Protein AF-X1DCV1-F1 (afdb_monomer_lite)

pLDDT: mean 82.59, std 10.34, range [45.69, 96.56]

Sequence (58 aa):
MAWKGIKHTDVGNELDKTEFHSEELHELDNGTELPETANDGDFFYKTNEHKLYIYVSE

Foldseek 3Di:
DDDADWAADDPPDDDDPCSVPDCVRTPAAEDCDDDPDDDQRHWYQNPVVRDIDGDHDD

Secondary structure (DSSP, 8-state):
----S-EE----S---HHHHT-TTTEE--EESS--S---TT-EEEETTTTEEEE----

Radius of gyration: 13.25 Å; chains: 1; bounding box: 25×16×37 Å

Structure (mmCIF, N/CA/C/O backbone):
data_AF-X1DCV1-F1
#
_entry.id   AF-X1DCV1-F1
#
loop_
_atom_site.group_PDB
_atom_site.id
_atom_site.type_symbol
_atom_site.label_atom_id
_atom_site.label_alt_id
_atom_site.label_comp_id
_atom_site.label_asym_id
_atom_site.label_entity_id
_atom_site.label_seq_id
_atom_site.pdbx_PDB_ins_code
_atom_site.Cartn_x
_atom_site.Cartn_y
_atom_site.Cartn_z
_atom_site.occupancy
_atom_site.B_iso_or_equiv
_atom_site.auth_seq_id
_atom_site.auth_comp_id
_atom_site.auth_asym_id
_atom_site.auth_atom_id
_atom_site.pdbx_PDB_model_num
ATOM 1 N N . MET A 1 1 ? 13.905 -8.700 -3.880 1.00 45.69 1 MET A N 1
ATOM 2 C CA . MET A 1 1 ? 13.966 -7.295 -3.430 1.00 45.69 1 MET A CA 1
ATOM 3 C C . MET A 1 1 ? 12.534 -6.886 -3.165 1.00 45.69 1 MET A C 1
ATOM 5 O O . MET A 1 1 ? 11.737 -7.015 -4.084 1.00 45.69 1 MET A O 1
ATOM 9 N N . ALA A 1 2 ? 12.183 -6.546 -1.926 1.00 57.25 2 ALA A N 1
ATOM 10 C CA . ALA A 1 2 ? 10.844 -6.044 -1.630 1.00 57.25 2 ALA A CA 1
ATOM 11 C C . ALA A 1 2 ? 10.730 -4.632 -2.22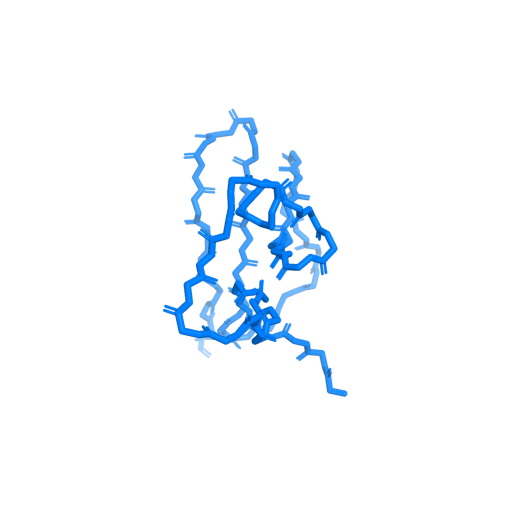1 1.00 57.25 2 ALA A C 1
ATOM 13 O O . ALA A 1 2 ? 11.641 -3.819 -2.059 1.00 57.25 2 ALA A O 1
ATOM 14 N N . TRP A 1 3 ? 9.676 -4.406 -2.995 1.00 60.31 3 TRP A N 1
ATOM 15 C CA . TRP A 1 3 ? 9.367 -3.124 -3.611 1.00 60.31 3 TRP A CA 1
ATOM 16 C C . TRP A 1 3 ? 9.109 -2.071 -2.518 1.00 60.31 3 TRP A C 1
ATOM 18 O O . TRP A 1 3 ? 8.405 -2.364 -1.557 1.00 60.31 3 TRP A O 1
ATOM 28 N N . LYS A 1 4 ? 9.664 -0.860 -2.664 1.00 63.69 4 LYS A N 1
ATOM 29 C CA . LYS A 1 4 ? 9.473 0.255 -1.722 1.00 63.69 4 LYS A CA 1
ATOM 30 C C . LYS A 1 4 ? 8.751 1.407 -2.427 1.00 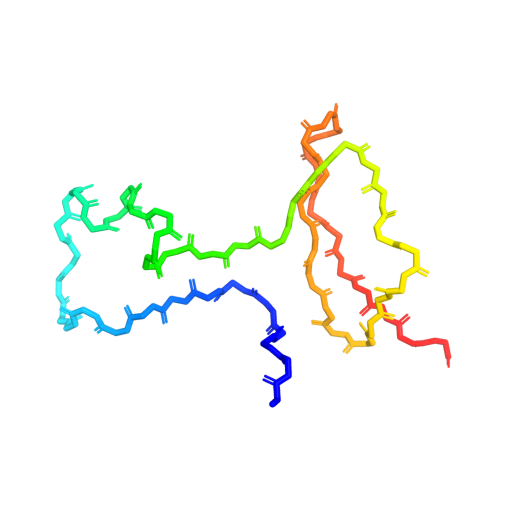63.69 4 LYS A C 1
ATOM 32 O O . LYS A 1 4 ? 9.372 2.104 -3.226 1.00 63.69 4 LYS A O 1
ATOM 37 N N . GLY A 1 5 ? 7.451 1.591 -2.174 1.00 70.00 5 GLY A N 1
ATOM 38 C CA . GLY A 1 5 ? 6.666 2.727 -2.691 1.00 70.00 5 GLY A CA 1
ATOM 39 C C . GLY A 1 5 ? 5.440 2.356 -3.526 1.00 70.00 5 GLY A C 1
ATOM 40 O O . GLY A 1 5 ? 4.877 1.278 -3.367 1.00 70.00 5 GLY A O 1
ATOM 41 N N . ILE A 1 6 ? 5.029 3.247 -4.434 1.00 75.75 6 ILE A N 1
ATOM 42 C CA . ILE A 1 6 ? 3.914 3.009 -5.369 1.00 75.75 6 ILE A CA 1
ATOM 43 C C . ILE A 1 6 ? 4.442 2.249 -6.578 1.00 75.75 6 ILE A C 1
ATOM 45 O O . ILE A 1 6 ? 5.162 2.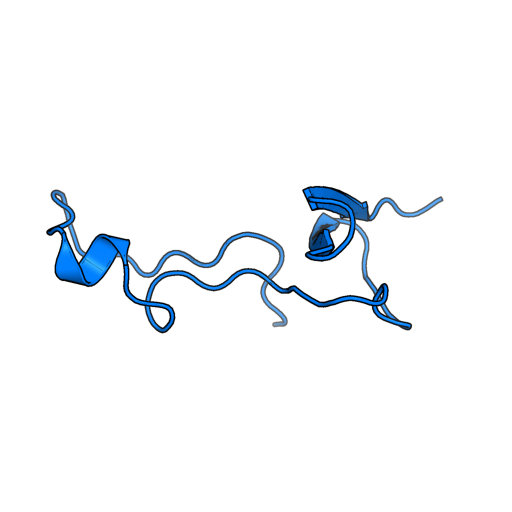822 -7.396 1.00 75.75 6 ILE A O 1
ATOM 49 N N . LYS A 1 7 ? 4.080 0.974 -6.697 1.00 73.50 7 LYS A N 1
ATOM 50 C CA . LYS A 1 7 ? 4.380 0.166 -7.876 1.00 73.50 7 LYS A CA 1
ATOM 51 C C . LYS A 1 7 ? 3.586 0.699 -9.043 1.00 73.50 7 LYS A C 1
ATOM 53 O O . LYS A 1 7 ? 2.367 0.772 -8.976 1.00 73.50 7 LYS A O 1
ATOM 58 N N . HIS A 1 8 ? 4.301 1.057 -10.096 1.00 72.94 8 HIS A N 1
ATOM 59 C CA . HIS A 1 8 ? 3.737 1.336 -11.399 1.00 72.94 8 HIS A CA 1
ATOM 60 C C . HIS A 1 8 ? 4.478 0.467 -12.408 1.00 72.94 8 HIS A C 1
ATOM 62 O O . HIS A 1 8 ? 5.705 0.543 -12.516 1.00 72.94 8 HIS A O 1
ATOM 68 N N . THR A 1 9 ? 3.742 -0.398 -13.095 1.00 78.19 9 THR A N 1
ATOM 69 C CA . THR A 1 9 ? 4.291 -1.159 -14.218 1.00 78.19 9 THR A CA 1
ATOM 70 C C . THR A 1 9 ? 4.298 -0.262 -15.447 1.00 78.19 9 THR A C 1
ATOM 72 O O . THR A 1 9 ? 3.289 0.374 -15.732 1.00 78.19 9 THR A O 1
ATOM 75 N N . ASP A 1 10 ? 5.425 -0.202 -16.159 1.00 78.19 10 ASP A N 1
ATOM 76 C CA . ASP A 1 10 ? 5.526 0.570 -17.400 1.00 78.19 10 ASP A CA 1
ATOM 77 C C . ASP A 1 10 ? 4.535 0.031 -18.444 1.00 78.19 10 ASP A C 1
ATOM 79 O O . ASP A 1 10 ? 4.635 -1.123 -18.869 1.00 78.19 10 ASP A O 1
ATOM 83 N N . VAL A 1 11 ? 3.575 0.872 -18.826 1.00 78.31 11 VAL A N 1
ATOM 84 C CA . VAL A 1 11 ? 2.559 0.601 -19.857 1.00 78.31 11 VAL A CA 1
ATOM 85 C C . VAL A 1 11 ? 2.803 1.403 -21.144 1.00 78.31 11 VAL A C 1
ATOM 87 O O . VAL A 1 11 ? 1.990 1.381 -22.064 1.00 78.31 11 VAL A O 1
ATOM 90 N N . GLY A 1 12 ? 3.942 2.093 -21.257 1.00 81.75 12 GLY A N 1
ATOM 91 C CA . GLY A 1 12 ? 4.264 2.967 -22.382 1.00 81.75 12 GLY A CA 1
ATOM 92 C C . GLY A 1 12 ? 3.874 4.431 -22.152 1.00 81.75 12 GLY A C 1
ATOM 93 O O . GLY A 1 12 ? 3.739 4.902 -21.027 1.00 81.75 12 GLY A O 1
ATOM 94 N N . ASN A 1 13 ? 3.751 5.194 -23.244 1.00 83.88 13 ASN A N 1
ATOM 95 C CA . ASN A 1 13 ? 3.648 6.661 -23.181 1.00 83.88 13 ASN A CA 1
ATOM 96 C C . ASN A 1 13 ? 2.267 7.191 -22.762 1.00 83.88 13 ASN A C 1
ATOM 98 O O . ASN A 1 13 ? 2.157 8.360 -22.394 1.00 83.88 13 ASN A O 1
ATOM 102 N N . GLU A 1 14 ? 1.221 6.374 -22.860 1.00 81.81 14 GLU A N 1
ATOM 103 C CA . GLU A 1 14 ? -0.149 6.747 -22.515 1.00 81.81 14 GLU A CA 1
ATOM 104 C C . GLU A 1 14 ? -0.767 5.640 -21.663 1.00 81.81 14 GLU A C 1
ATOM 106 O O . GLU A 1 14 ? -0.615 4.465 -21.973 1.00 81.81 14 GLU A O 1
ATOM 111 N N . LEU A 1 15 ? -1.455 6.046 -20.597 1.00 76.00 15 LEU A N 1
ATOM 112 C CA . LEU A 1 15 ? -2.269 5.183 -19.748 1.00 76.00 15 LEU A CA 1
ATOM 113 C C . LEU A 1 15 ? -3.712 5.261 -20.231 1.00 76.00 15 LEU A C 1
ATOM 115 O O . LEU A 1 15 ? -4.307 6.346 -20.225 1.00 76.00 15 LEU A O 1
ATOM 119 N N . ASP A 1 16 ? -4.303 4.129 -20.591 1.00 81.44 16 ASP A N 1
ATOM 120 C CA . ASP A 1 16 ? -5.744 4.066 -20.750 1.00 81.44 16 ASP A CA 1
ATOM 121 C C . ASP A 1 16 ? -6.455 4.042 -19.379 1.00 81.44 16 ASP A C 1
ATOM 123 O O . ASP A 1 16 ? -5.863 3.869 -18.308 1.00 81.44 16 ASP A O 1
ATOM 127 N N . LYS A 1 17 ? -7.773 4.272 -19.387 1.00 77.81 17 LYS A N 1
ATOM 128 C CA . LYS A 1 17 ? -8.563 4.342 -18.149 1.00 77.81 17 LYS A CA 1
ATOM 129 C C . LYS A 1 17 ? -8.605 3.003 -17.400 1.00 77.81 17 LYS A C 1
ATOM 131 O O . LYS A 1 17 ? -8.728 2.996 -16.178 1.00 77.81 17 LYS A O 1
ATOM 136 N N . THR A 1 18 ? -8.556 1.889 -18.119 1.00 82.12 18 THR A N 1
ATOM 137 C CA . THR A 1 18 ? -8.561 0.541 -17.542 1.00 82.12 18 THR A CA 1
ATOM 138 C C . THR A 1 18 ? -7.242 0.280 -16.828 1.00 82.12 18 THR A C 1
ATOM 140 O O . THR A 1 18 ? -7.244 -0.174 -15.688 1.00 82.12 18 THR A O 1
ATOM 143 N N . GLU A 1 19 ? -6.128 0.639 -17.461 1.00 78.50 19 GLU A N 1
ATOM 144 C CA . GLU A 1 19 ? -4.781 0.510 -16.914 1.00 78.50 19 GLU A CA 1
ATOM 145 C C . GLU A 1 19 ? -4.597 1.396 -15.682 1.00 78.50 19 GLU A C 1
ATOM 147 O O . GLU A 1 19 ? -4.098 0.930 -14.659 1.00 78.50 19 GLU A O 1
ATOM 152 N N . PHE A 1 20 ? -5.095 2.637 -15.723 1.00 76.12 20 PHE A N 1
ATOM 153 C CA . PHE A 1 20 ? -5.081 3.547 -14.574 1.00 76.12 20 PHE A CA 1
ATOM 154 C C . PHE A 1 20 ? -5.773 2.960 -13.332 1.00 76.12 20 PHE A C 1
ATOM 156 O O . PHE A 1 20 ? -5.309 3.157 -12.212 1.00 76.12 20 PHE A O 1
ATOM 163 N N . HIS A 1 21 ? -6.869 2.220 -13.515 1.00 76.44 21 HIS A N 1
ATOM 164 C CA . HIS A 1 21 ? -7.618 1.597 -12.420 1.00 76.44 21 HIS A CA 1
ATOM 165 C C . HIS A 1 21 ? -7.174 0.160 -12.093 1.00 76.44 21 HIS A C 1
ATOM 167 O O . HIS A 1 21 ? -7.782 -0.471 -11.230 1.00 76.44 21 HIS A O 1
ATOM 173 N N . SER A 1 22 ? -6.146 -0.371 -12.761 1.00 78.62 22 SER A N 1
ATOM 174 C CA . SER A 1 22 ? -5.670 -1.735 -12.526 1.00 78.62 22 SER A CA 1
ATOM 175 C C . SER A 1 22 ? -4.807 -1.824 -11.267 1.00 78.62 22 SER A C 1
ATOM 177 O O . SER A 1 22 ? -3.714 -1.260 -11.222 1.00 78.62 22 SER A O 1
ATOM 179 N N . GLU A 1 23 ? -5.264 -2.590 -10.275 1.00 75.31 23 GLU A N 1
ATOM 180 C CA . GLU A 1 23 ? -4.505 -2.920 -9.054 1.00 75.31 23 GLU A CA 1
ATOM 181 C C . GLU A 1 23 ? -3.283 -3.815 -9.340 1.00 75.31 23 GLU A C 1
ATOM 183 O O . GLU A 1 23 ? -2.328 -3.843 -8.571 1.00 75.31 23 GLU A O 1
ATOM 188 N N . GLU A 1 24 ? -3.274 -4.528 -10.472 1.00 76.94 24 GLU A N 1
ATOM 189 C CA . GLU A 1 24 ? -2.124 -5.336 -10.904 1.00 76.94 24 GLU A CA 1
ATOM 190 C C . GLU A 1 24 ? -0.962 -4.450 -11.387 1.00 76.94 24 GLU A C 1
ATOM 192 O O . GLU A 1 24 ? 0.216 -4.765 -11.182 1.00 76.94 24 GLU A O 1
ATOM 197 N N . LEU A 1 25 ? -1.305 -3.318 -12.016 1.00 76.19 25 LEU A N 1
ATOM 198 C CA . LEU A 1 25 ? -0.353 -2.356 -12.574 1.00 76.19 25 LEU A CA 1
ATOM 199 C C . LEU A 1 25 ? 0.007 -1.253 -11.575 1.00 76.19 25 LEU A C 1
ATOM 201 O O . LEU A 1 25 ? 1.117 -0.721 -11.659 1.00 76.19 25 LEU A O 1
ATOM 205 N N . HIS A 1 26 ? -0.900 -0.955 -10.638 1.00 75.88 26 HIS A N 1
ATOM 206 C CA . HIS A 1 26 ? -0.755 0.038 -9.580 1.00 75.88 26 HIS A CA 1
ATOM 207 C C . HIS A 1 26 ? -0.941 -0.592 -8.203 1.00 75.88 26 HIS A C 1
ATOM 209 O O . HIS A 1 26 ? -2.064 -0.826 -7.764 1.00 75.88 26 HIS A O 1
ATOM 215 N N . GLU A 1 27 ? 0.162 -0.809 -7.495 1.00 79.94 27 GLU A N 1
ATOM 216 C CA . GLU A 1 27 ? 0.139 -1.444 -6.177 1.00 79.94 27 GLU A CA 1
ATOM 217 C C . GLU A 1 27 ? 0.745 -0.504 -5.132 1.00 79.94 27 GLU A C 1
ATOM 219 O O .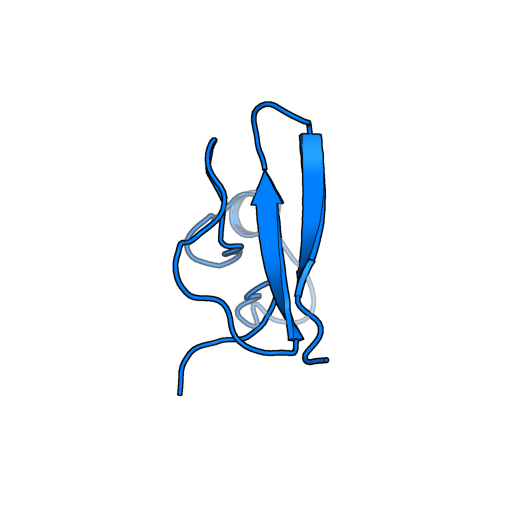 GLU A 1 27 ? 1.850 0.020 -5.298 1.00 79.94 27 GLU A O 1
ATOM 224 N N . LEU A 1 28 ? 0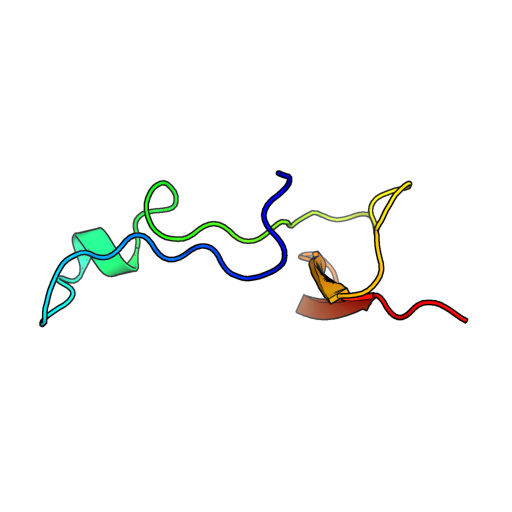.011 -0.285 -4.045 1.00 84.12 28 LEU A N 1
ATOM 225 C CA . LEU A 1 28 ? 0.484 0.401 -2.848 1.00 84.12 28 LEU A CA 1
ATOM 226 C C . LEU A 1 28 ? -0.009 -0.384 -1.637 1.00 84.12 28 LEU A C 1
ATOM 228 O O . LEU A 1 28 ? -1.203 -0.679 -1.535 1.00 84.12 28 LEU A O 1
ATOM 232 N N . ASP A 1 29 ? 0.901 -0.687 -0.715 1.00 87.44 29 ASP A N 1
ATOM 233 C CA . ASP A 1 29 ? 0.545 -1.392 0.510 1.00 87.44 29 ASP A CA 1
ATOM 234 C C . ASP A 1 29 ? -0.451 -0.565 1.334 1.00 87.44 29 ASP A C 1
ATOM 236 O O . ASP A 1 29 ? -0.310 0.656 1.491 1.00 87.44 29 ASP A O 1
ATOM 240 N N . ASN A 1 30 ? -1.522 -1.209 1.786 1.00 91.56 30 ASN A N 1
ATOM 241 C CA . ASN A 1 30 ? -2.645 -0.522 2.404 1.00 91.56 30 ASN A CA 1
ATOM 242 C C . ASN A 1 30 ? -3.435 -1.429 3.346 1.00 91.56 30 ASN A C 1
ATOM 244 O O . ASN A 1 30 ? -3.457 -2.650 3.221 1.00 91.56 30 ASN A O 1
ATOM 248 N N . GLY A 1 31 ? -4.117 -0.807 4.301 1.00 91.69 31 GLY A N 1
ATOM 249 C CA . GLY A 1 31 ? -4.912 -1.528 5.285 1.00 91.69 31 GLY A CA 1
ATOM 250 C C . GLY A 1 31 ? -5.490 -0.610 6.350 1.00 91.69 31 GLY A C 1
ATOM 251 O O . GLY A 1 31 ? -5.379 0.614 6.276 1.00 91.69 31 GLY A O 1
ATOM 252 N N . THR A 1 32 ? -6.161 -1.195 7.336 1.00 96.00 32 THR A N 1
ATOM 253 C CA . THR A 1 32 ? -6.749 -0.461 8.473 1.00 96.00 32 THR A CA 1
ATOM 254 C C . THR A 1 32 ? -5.801 -0.345 9.665 1.00 96.00 32 THR A C 1
ATOM 256 O O . THR A 1 32 ? -6.018 0.482 10.554 1.00 96.00 32 THR A O 1
ATOM 259 N N . GLU A 1 33 ? -4.748 -1.157 9.682 1.00 95.75 33 GLU A N 1
ATOM 260 C CA . GLU A 1 33 ? -3.747 -1.258 10.741 1.00 95.75 33 GLU A CA 1
ATOM 261 C C . GLU A 1 33 ? -2.358 -1.075 10.137 1.00 95.75 33 GLU A C 1
ATOM 263 O O . GLU A 1 33 ? -2.145 -1.417 8.978 1.00 95.75 33 GLU A O 1
ATOM 268 N N . LEU A 1 34 ? -1.436 -0.482 10.897 1.00 90.75 34 LEU A N 1
ATOM 269 C CA . LEU A 1 34 ? -0.070 -0.290 10.417 1.00 90.75 34 LEU A CA 1
ATOM 270 C C . LEU A 1 34 ? 0.657 -1.646 10.399 1.00 90.75 34 LEU A C 1
ATOM 272 O O . LEU A 1 34 ? 0.482 -2.413 11.348 1.00 90.75 34 LEU A O 1
ATOM 276 N N . PRO A 1 35 ? 1.481 -1.937 9.379 1.00 89.75 35 PRO A N 1
ATOM 277 C CA . PRO A 1 35 ? 2.290 -3.150 9.341 1.00 89.75 35 PRO A CA 1
ATOM 278 C C . PRO A 1 35 ? 3.221 -3.239 10.558 1.00 89.75 35 PRO A C 1
ATOM 280 O O . PRO A 1 35 ? 3.829 -2.248 10.964 1.00 89.75 35 PRO A O 1
ATOM 283 N N . GLU A 1 36 ? 3.351 -4.443 11.126 1.00 88.62 36 GLU A N 1
ATOM 284 C CA . GLU A 1 36 ? 4.231 -4.715 12.278 1.00 88.62 36 GLU A CA 1
ATOM 285 C C . GLU A 1 36 ? 5.715 -4.548 11.930 1.00 88.62 36 GLU A C 1
ATOM 287 O O . GLU A 1 36 ? 6.542 -4.234 12.784 1.00 88.62 36 GLU A O 1
ATOM 292 N N . THR A 1 37 ? 6.049 -4.755 10.657 1.00 86.81 37 THR A N 1
ATOM 293 C CA . THR A 1 37 ? 7.395 -4.604 10.116 1.00 86.81 37 THR A CA 1
ATOM 294 C C . THR A 1 37 ? 7.342 -3.697 8.900 1.00 86.81 37 THR A C 1
ATOM 296 O O . THR A 1 37 ? 6.727 -4.052 7.896 1.00 86.81 37 THR A O 1
ATOM 299 N N . ALA A 1 38 ? 8.023 -2.559 8.973 1.00 86.75 38 ALA A N 1
ATOM 300 C CA . ALA A 1 38 ? 8.253 -1.673 7.842 1.00 86.75 38 ALA A CA 1
ATOM 301 C C . ALA A 1 38 ? 9.723 -1.254 7.835 1.00 86.75 38 ALA A C 1
ATOM 303 O O . ALA A 1 38 ? 10.341 -1.089 8.888 1.00 86.75 38 ALA A O 1
ATOM 304 N N . ASN A 1 39 ? 10.292 -1.115 6.646 1.00 87.25 39 ASN A N 1
ATOM 305 C CA . ASN A 1 39 ? 11.652 -0.641 6.457 1.00 87.25 39 ASN A CA 1
ATOM 306 C C . ASN A 1 39 ? 11.656 0.866 6.206 1.00 87.25 39 ASN A C 1
ATOM 308 O O . ASN A 1 39 ? 10.674 1.444 5.743 1.00 87.25 39 ASN A O 1
ATOM 312 N N . ASP A 1 40 ? 12.810 1.487 6.432 1.00 88.62 40 ASP A N 1
ATOM 313 C CA . ASP A 1 40 ? 13.053 2.861 5.999 1.00 88.62 40 ASP A CA 1
ATOM 314 C C . ASP A 1 40 ? 12.739 3.032 4.501 1.00 88.62 40 ASP A C 1
ATOM 316 O O . ASP A 1 40 ? 13.186 2.236 3.660 1.00 88.62 40 ASP A O 1
ATOM 320 N N . GLY A 1 41 ? 11.943 4.052 4.186 1.00 84.50 41 GLY A N 1
ATOM 321 C CA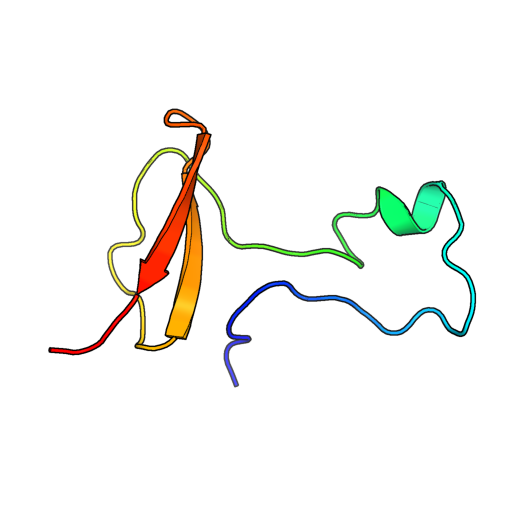 . GLY A 1 41 ? 11.466 4.372 2.843 1.00 84.50 41 GLY A CA 1
ATOM 322 C C . GLY A 1 41 ? 10.232 3.597 2.372 1.00 84.50 41 GLY A C 1
ATOM 323 O O . GLY A 1 41 ? 9.806 3.811 1.236 1.00 84.50 41 GLY A O 1
ATOM 324 N N . ASP A 1 42 ? 9.649 2.716 3.190 1.00 87.00 42 ASP A N 1
ATOM 325 C CA . ASP A 1 42 ? 8.392 2.046 2.844 1.00 87.00 42 ASP A CA 1
ATOM 326 C C . ASP A 1 42 ? 7.209 3.033 2.915 1.00 87.00 42 ASP A C 1
ATOM 328 O O . ASP A 1 42 ? 7.214 4.002 3.684 1.00 87.00 42 ASP A O 1
ATOM 332 N N . PHE A 1 43 ? 6.182 2.783 2.097 1.00 90.06 43 PHE A N 1
ATOM 333 C CA . PHE A 1 43 ? 4.958 3.584 2.025 1.00 90.06 43 PHE A CA 1
ATOM 334 C C . PHE A 1 43 ? 3.758 2.721 2.400 1.00 90.06 43 PHE A C 1
ATOM 336 O O . PHE A 1 43 ? 3.657 1.589 1.934 1.00 90.06 43 PHE A O 1
ATOM 343 N N . PHE A 1 44 ? 2.828 3.274 3.179 1.00 90.88 44 PHE A N 1
ATOM 344 C CA . PHE A 1 44 ? 1.600 2.578 3.562 1.00 90.88 44 PHE A CA 1
ATOM 345 C C . PHE A 1 44 ? 0.396 3.519 3.570 1.00 90.88 44 PHE A C 1
ATOM 347 O O . PHE A 1 44 ? 0.427 4.577 4.207 1.00 90.88 44 PHE A O 1
ATOM 354 N N . TYR A 1 45 ? -0.685 3.145 2.887 1.00 92.44 45 TYR A N 1
ATOM 355 C CA . TYR A 1 45 ? -1.941 3.890 2.930 1.00 92.44 45 TYR A CA 1
ATOM 356 C C . TYR A 1 45 ? -2.894 3.313 3.980 1.00 92.44 45 TYR A C 1
ATOM 358 O O . TYR A 1 45 ? -3.442 2.220 3.832 1.00 92.44 45 TYR A O 1
ATOM 366 N N . LYS A 1 46 ? -3.141 4.081 5.044 1.00 95.06 46 LYS A N 1
ATOM 367 C CA . LYS A 1 46 ? -4.052 3.686 6.116 1.00 95.06 46 LYS A CA 1
ATOM 368 C C . LYS A 1 46 ? -5.481 4.119 5.782 1.00 95.06 46 LYS A C 1
ATOM 370 O O . LYS A 1 46 ? -5.833 5.298 5.877 1.00 95.06 46 LYS A O 1
ATOM 375 N N . THR A 1 47 ? -6.301 3.154 5.384 1.00 94.88 47 THR A N 1
ATOM 376 C CA . THR A 1 47 ? -7.606 3.363 4.730 1.00 94.88 47 THR A CA 1
ATOM 377 C C . THR A 1 47 ? -8.679 3.948 5.645 1.00 94.88 47 THR A C 1
ATOM 379 O O . THR A 1 47 ? -9.498 4.736 5.184 1.00 94.88 47 THR A O 1
ATOM 382 N N . ASN A 1 48 ? -8.666 3.629 6.942 1.00 95.88 48 ASN A N 1
ATOM 383 C CA . ASN A 1 48 ? -9.612 4.182 7.921 1.00 95.88 48 ASN A CA 1
ATOM 384 C C . ASN A 1 48 ? -9.287 5.627 8.335 1.00 95.88 48 ASN A C 1
ATOM 386 O O . ASN A 1 48 ? -10.176 6.351 8.774 1.00 95.88 48 ASN A O 1
ATOM 390 N N . GLU A 1 49 ? -8.029 6.049 8.206 1.00 96.56 49 GLU A N 1
ATOM 391 C CA . GLU A 1 49 ? -7.600 7.422 8.496 1.00 96.56 49 GLU A CA 1
ATOM 392 C C . GLU A 1 49 ? -7.497 8.298 7.246 1.00 96.56 49 GLU A C 1
ATOM 394 O O . GLU A 1 49 ? -7.371 9.516 7.368 1.00 96.56 49 GLU A O 1
ATOM 399 N N . HIS A 1 50 ? -7.526 7.688 6.059 1.00 92.88 50 HIS A N 1
ATOM 400 C CA . HIS A 1 50 ? -7.229 8.329 4.780 1.00 92.88 50 HIS A CA 1
ATOM 401 C C . HIS A 1 50 ? -5.871 9.052 4.771 1.00 92.88 50 HIS A C 1
ATOM 403 O O . HIS A 1 50 ? -5.747 10.161 4.248 1.00 92.88 50 HIS A O 1
ATOM 409 N N . LYS A 1 51 ? -4.838 8.425 5.350 1.00 94.12 51 LYS A N 1
ATOM 410 C CA . LYS A 1 51 ? -3.481 8.987 5.456 1.00 94.12 51 LYS A CA 1
ATOM 411 C C . LYS A 1 51 ? -2.440 8.095 4.791 1.00 94.12 51 LYS A C 1
ATOM 413 O O . LYS A 1 51 ? -2.494 6.874 4.916 1.00 94.12 51 LYS A O 1
ATOM 418 N N . LEU A 1 52 ? -1.469 8.729 4.136 1.00 91.94 52 LEU A N 1
ATOM 419 C CA . LEU A 1 52 ? -0.267 8.082 3.615 1.00 91.94 52 LEU A CA 1
ATOM 420 C C . LEU A 1 52 ? 0.867 8.210 4.639 1.00 91.94 52 LEU A C 1
ATOM 422 O O . LEU A 1 52 ? 1.193 9.319 5.063 1.00 91.94 52 LEU A O 1
ATOM 426 N N . TYR A 1 53 ? 1.454 7.080 5.015 1.00 92.12 53 TYR A N 1
ATOM 427 C CA . TYR A 1 53 ? 2.592 6.985 5.921 1.00 92.12 53 TYR A CA 1
ATOM 428 C C . TYR A 1 53 ? 3.866 6.724 5.124 1.00 92.12 53 TYR A C 1
ATOM 430 O O . TYR A 1 53 ? 3.854 5.942 4.173 1.00 92.12 53 TYR A O 1
ATOM 438 N N . ILE A 1 54 ? 4.949 7.381 5.537 1.00 91.31 54 ILE A N 1
ATOM 439 C CA . ILE A 1 54 ? 6.305 7.163 5.035 1.00 91.31 54 ILE A CA 1
ATOM 440 C C . ILE A 1 54 ? 7.137 6.754 6.243 1.00 91.31 54 ILE A C 1
ATOM 442 O O . ILE A 1 54 ? 7.227 7.511 7.213 1.00 91.31 54 ILE A O 1
ATOM 446 N N . TYR A 1 55 ? 7.695 5.551 6.204 1.00 90.12 55 TYR A N 1
ATOM 447 C CA . TYR A 1 55 ? 8.506 5.032 7.296 1.00 90.12 55 TYR A CA 1
ATOM 448 C C . TYR A 1 55 ? 9.921 5.588 7.199 1.00 90.12 55 TYR A C 1
ATOM 450 O O . TYR A 1 55 ? 10.539 5.530 6.139 1.00 90.12 55 TYR A O 1
ATOM 458 N N . VAL A 1 56 ? 10.417 6.127 8.311 1.00 87.19 56 VAL A N 1
ATOM 459 C CA . VAL A 1 56 ? 11.790 6.621 8.445 1.00 87.19 56 VAL A CA 1
ATOM 460 C C . VAL A 1 56 ? 12.503 5.828 9.535 1.00 87.19 56 VAL A C 1
ATOM 462 O O . VAL A 1 56 ? 11.913 5.582 10.588 1.00 87.19 56 VAL A O 1
ATOM 465 N N . SER A 1 57 ? 13.742 5.400 9.296 1.00 79.00 57 SER A N 1
ATOM 466 C CA . SER A 1 57 ? 14.593 4.870 10.368 1.00 79.00 57 SER A CA 1
ATOM 467 C C . SER A 1 57 ? 15.029 5.995 11.304 1.00 79.00 57 SER A C 1
ATOM 469 O O . SER A 1 57 ? 15.386 7.076 10.829 1.00 79.00 57 SER A O 1
ATOM 471 N N . GLU A 1 58 ? 15.023 5.721 12.610 1.00 66.75 58 GLU A N 1
ATOM 472 C CA . GLU A 1 58 ? 15.637 6.584 13.631 1.00 66.75 58 GLU A CA 1
ATOM 473 C C . GLU A 1 58 ? 17.171 6.582 13.563 1.00 66.75 58 GLU A C 1
ATOM 475 O O . GLU A 1 58 ? 17.762 5.508 13.292 1.00 66.75 58 GLU A O 1
#

Organism: NCBI:txid412755